Protein AF-A0A1G7K825-F1 (afdb_monomer_lite)

Secondary structure (DSSP, 8-state):
---HHHHHHHHHHHHHHHHHHHHHHHSPSSHHHHHHHHHHHHHHHHS------------

Organism: NCBI:txid1419277

Structure (mmCIF, N/CA/C/O backbone):
data_AF-A0A1G7K825-F1
#
_entry.id   AF-A0A1G7K825-F1
#
loop_
_atom_site.group_PDB
_atom_site.id
_atom_site.type_symbol
_atom_site.label_atom_id
_atom_site.label_alt_id
_atom_site.label_comp_id
_atom_site.label_asym_id
_atom_site.label_entity_id
_atom_site.label_seq_id
_atom_site.pdbx_PDB_ins_code
_atom_site.Cartn_x
_atom_site.Cartn_y
_atom_site.Cartn_z
_atom_site.occupancy
_atom_site.B_iso_or_equiv
_atom_site.auth_seq_id
_atom_site.auth_comp_id
_atom_site.auth_asym_id
_atom_site.auth_atom_id
_atom_site.pdbx_PDB_model_num
ATOM 1 N N . MET A 1 1 ? 17.301 -12.214 -20.099 1.00 47.16 1 MET A N 1
ATOM 2 C CA . MET A 1 1 ? 17.919 -12.025 -18.773 1.00 47.16 1 MET A CA 1
ATOM 3 C C . MET A 1 1 ? 17.040 -11.022 -18.065 1.00 47.16 1 MET A C 1
ATOM 5 O O . MET A 1 1 ? 16.883 -9.942 -18.610 1.00 47.16 1 MET A O 1
ATOM 9 N N . VAL A 1 2 ? 16.374 -11.401 -16.973 1.00 53.47 2 VAL A N 1
ATOM 10 C CA . VAL A 1 2 ? 15.800 -10.390 -16.076 1.00 53.47 2 VAL A CA 1
ATOM 11 C C . VAL A 1 2 ? 17.006 -9.763 -15.394 1.00 53.47 2 VAL A C 1
ATOM 13 O O . VAL A 1 2 ? 17.851 -10.493 -14.870 1.00 53.47 2 VAL A O 1
ATOM 16 N N . ASP A 1 3 ? 17.176 -8.454 -15.535 1.00 65.06 3 ASP A N 1
ATOM 17 C CA . ASP A 1 3 ? 18.310 -7.771 -14.934 1.00 65.06 3 ASP A CA 1
ATOM 18 C C . ASP A 1 3 ? 18.259 -7.979 -13.415 1.00 65.06 3 ASP A C 1
ATOM 20 O O . ASP A 1 3 ? 17.204 -7.914 -12.785 1.00 65.06 3 ASP A O 1
ATOM 24 N N . ARG A 1 4 ? 19.408 -8.247 -12.793 1.00 68.31 4 ARG A N 1
ATOM 25 C CA . ARG A 1 4 ? 19.505 -8.422 -11.333 1.00 68.31 4 ARG A CA 1
ATOM 26 C C . ARG A 1 4 ? 18.901 -7.229 -10.575 1.00 68.31 4 ARG A C 1
ATOM 28 O O . ARG A 1 4 ? 18.334 -7.384 -9.499 1.00 68.31 4 ARG A O 1
ATOM 35 N N . GLU A 1 5 ? 18.970 -6.047 -11.178 1.00 69.19 5 GLU A N 1
ATOM 36 C CA . GLU A 1 5 ? 18.351 -4.818 -10.684 1.00 69.19 5 GLU A CA 1
ATOM 37 C C . GLU A 1 5 ? 16.813 -4.886 -10.679 1.00 69.19 5 GLU A C 1
ATOM 39 O O . GLU A 1 5 ? 16.182 -4.351 -9.768 1.00 69.19 5 GLU A O 1
ATOM 44 N N . THR A 1 6 ? 16.193 -5.575 -11.646 1.00 73.56 6 THR A N 1
ATOM 45 C CA . THR A 1 6 ? 14.736 -5.776 -11.687 1.00 73.56 6 THR A CA 1
ATOM 46 C C . THR A 1 6 ? 14.271 -6.763 -10.616 1.00 73.56 6 THR A C 1
ATOM 48 O O . THR A 1 6 ? 13.230 -6.533 -10.004 1.00 73.56 6 THR A O 1
ATOM 51 N N . GLU A 1 7 ? 15.046 -7.812 -10.325 1.00 76.38 7 GLU A N 1
ATOM 52 C CA . GLU A 1 7 ? 14.758 -8.744 -9.219 1.00 76.38 7 GLU A CA 1
ATOM 53 C C . GLU A 1 7 ? 14.921 -8.087 -7.838 1.00 76.38 7 GLU A C 1
ATOM 55 O O . GLU A 1 7 ? 14.082 -8.274 -6.950 1.00 76.38 7 GLU A O 1
ATOM 60 N N . GLU A 1 8 ? 15.968 -7.279 -7.648 1.00 83.31 8 GLU A N 1
ATOM 61 C CA . GLU A 1 8 ? 16.173 -6.523 -6.407 1.00 83.31 8 GLU A CA 1
ATOM 62 C C . GLU A 1 8 ? 15.072 -5.475 -6.194 1.00 83.31 8 GLU A C 1
ATOM 64 O O . GLU A 1 8 ? 14.585 -5.302 -5.074 1.00 83.31 8 GLU A O 1
ATOM 69 N N . LEU A 1 9 ? 14.638 -4.796 -7.260 1.00 83.44 9 LEU A N 1
ATOM 70 C CA . LEU A 1 9 ? 13.525 -3.852 -7.199 1.00 83.44 9 LEU A CA 1
ATOM 71 C C . LEU A 1 9 ? 12.202 -4.562 -6.886 1.00 83.44 9 LEU A C 1
ATOM 73 O O . LEU A 1 9 ? 11.468 -4.114 -6.006 1.00 83.44 9 LEU A O 1
ATOM 77 N N . ALA A 1 10 ? 11.921 -5.693 -7.537 1.00 85.81 10 ALA A N 1
ATOM 78 C CA . ALA A 1 10 ? 10.738 -6.505 -7.259 1.00 85.81 10 ALA A CA 1
ATOM 79 C C . ALA A 1 10 ? 10.715 -7.006 -5.806 1.00 85.81 10 ALA A C 1
ATOM 81 O O . ALA A 1 10 ? 9.672 -6.961 -5.152 1.00 85.81 10 ALA A O 1
ATOM 82 N N . SER A 1 11 ? 11.870 -7.410 -5.270 1.00 87.06 11 SER A N 1
ATOM 83 C CA . SER A 1 11 ? 12.009 -7.840 -3.874 1.00 87.06 11 SER A CA 1
ATOM 84 C C . SER A 1 11 ? 11.693 -6.708 -2.894 1.00 87.06 11 SER A C 1
ATOM 86 O O . SER A 1 11 ? 10.882 -6.899 -1.987 1.00 87.06 11 SER A O 1
ATOM 88 N N . LYS A 1 12 ? 12.241 -5.508 -3.129 1.00 89.62 12 LYS A N 1
ATOM 89 C CA . LYS A 1 12 ? 11.966 -4.314 -2.310 1.00 89.62 12 LYS A CA 1
ATOM 90 C C . LYS A 1 12 ? 10.492 -3.912 -2.364 1.00 89.62 12 LYS A C 1
ATOM 92 O O . LYS A 1 12 ? 9.889 -3.610 -1.338 1.00 89.62 12 LYS A O 1
ATOM 97 N N . ILE A 1 13 ? 9.882 -3.950 -3.549 1.00 89.06 13 ILE A N 1
ATOM 98 C CA . ILE A 1 13 ? 8.452 -3.662 -3.725 1.00 89.06 13 ILE A CA 1
ATOM 99 C C . ILE A 1 13 ? 7.596 -4.696 -2.974 1.00 89.06 13 ILE A C 1
ATOM 101 O O . ILE A 1 13 ? 6.625 -4.327 -2.309 1.00 89.06 13 ILE A O 1
ATOM 105 N N . ALA A 1 14 ? 7.976 -5.976 -3.010 1.00 89.69 14 ALA A N 1
ATOM 106 C CA . ALA A 1 14 ? 7.300 -7.032 -2.260 1.00 89.69 14 ALA A CA 1
ATOM 107 C C . ALA A 1 14 ? 7.420 -6.849 -0.739 1.00 89.69 14 ALA A C 1
ATOM 109 O O . ALA A 1 14 ? 6.467 -7.132 -0.010 1.00 89.69 14 ALA A O 1
ATOM 110 N N . GLU A 1 15 ? 8.565 -6.374 -0.246 1.00 92.06 15 GLU A N 1
ATOM 111 C CA . GLU A 1 15 ? 8.750 -6.003 1.161 1.00 92.06 15 GLU A CA 1
ATOM 112 C C . GLU A 1 15 ? 7.824 -4.852 1.561 1.00 92.06 15 GLU A C 1
ATOM 114 O O . GLU A 1 15 ? 7.065 -4.996 2.521 1.00 92.06 15 GLU A O 1
ATOM 119 N N . CYS A 1 16 ? 7.780 -3.773 0.772 1.00 91.00 16 CYS A N 1
ATOM 120 C CA . CYS A 1 16 ? 6.874 -2.649 1.017 1.00 91.00 16 CYS A CA 1
ATOM 121 C C . CYS A 1 16 ? 5.396 -3.072 1.030 1.00 91.00 16 CYS A C 1
ATOM 123 O O . CYS A 1 16 ? 4.626 -2.611 1.875 1.00 91.00 16 CYS A O 1
ATOM 125 N N . ALA A 1 17 ? 4.990 -3.977 0.132 1.00 91.50 17 ALA A N 1
ATOM 126 C CA . ALA A 1 17 ? 3.633 -4.518 0.123 1.00 91.50 17 ALA A CA 1
ATOM 127 C C . ALA A 1 17 ? 3.307 -5.267 1.425 1.00 91.50 17 ALA A C 1
ATOM 129 O O . ALA A 1 17 ? 2.260 -5.034 2.033 1.00 91.50 17 ALA A O 1
ATOM 130 N N . ARG A 1 18 ? 4.216 -6.139 1.888 1.00 91.25 18 ARG A N 1
ATOM 131 C CA . ARG A 1 18 ? 4.039 -6.898 3.137 1.00 91.25 18 ARG A CA 1
ATOM 132 C C . ARG A 1 18 ? 3.943 -5.983 4.352 1.00 91.25 18 ARG A C 1
ATOM 134 O O . ARG A 1 18 ? 3.059 -6.187 5.181 1.00 91.25 18 ARG A O 1
ATOM 141 N N . GLU A 1 19 ? 4.807 -4.977 4.445 1.00 93.88 19 GLU A N 1
ATOM 142 C CA . GLU A 1 19 ? 4.777 -4.005 5.540 1.00 93.88 19 GLU A CA 1
ATOM 143 C C . GLU A 1 19 ? 3.473 -3.205 5.559 1.00 93.88 19 GLU A C 1
ATOM 145 O O . GLU A 1 19 ? 2.851 -3.077 6.614 1.00 93.88 19 GLU A O 1
ATOM 150 N N . ALA A 1 20 ? 3.004 -2.737 4.399 1.00 91.88 20 ALA A N 1
ATOM 151 C CA . ALA A 1 20 ? 1.733 -2.027 4.294 1.00 91.88 20 ALA A CA 1
ATOM 152 C C . ALA A 1 20 ? 0.548 -2.904 4.741 1.00 91.88 20 ALA A C 1
ATOM 154 O O . ALA A 1 20 ? -0.311 -2.440 5.495 1.00 91.88 20 ALA A O 1
ATOM 155 N N . ARG A 1 21 ? 0.524 -4.194 4.365 1.00 91.44 21 ARG A N 1
ATOM 156 C CA . ARG A 1 21 ? -0.494 -5.138 4.865 1.00 91.44 21 ARG A CA 1
ATOM 157 C C . ARG A 1 21 ? -0.371 -5.387 6.364 1.00 91.44 21 ARG A C 1
ATOM 159 O O . ARG A 1 21 ? -1.389 -5.489 7.042 1.00 91.44 21 ARG A O 1
ATOM 166 N N . HIS A 1 22 ? 0.850 -5.491 6.883 1.00 94.31 22 HIS A N 1
ATOM 167 C CA . HIS A 1 22 ? 1.076 -5.691 8.310 1.00 94.31 22 HIS A CA 1
ATOM 168 C C . HIS A 1 22 ? 0.560 -4.499 9.122 1.00 94.31 22 HIS A C 1
ATOM 170 O O . HIS A 1 22 ? -0.182 -4.688 10.081 1.00 94.31 22 HIS A O 1
ATOM 176 N N . GLN A 1 23 ? 0.859 -3.273 8.688 1.00 92.50 23 GLN A N 1
ATOM 177 C CA . GLN A 1 23 ? 0.329 -2.060 9.310 1.00 92.50 23 GLN A CA 1
ATOM 178 C C . GLN A 1 23 ? -1.199 -1.996 9.221 1.00 92.50 23 GLN A C 1
ATOM 180 O O . GLN A 1 23 ? -1.851 -1.673 10.210 1.00 92.50 23 GLN A O 1
ATOM 185 N N . ALA A 1 24 ? -1.787 -2.365 8.078 1.00 93.38 24 ALA A N 1
ATOM 186 C CA . ALA A 1 24 ? -3.238 -2.447 7.942 1.00 93.38 24 ALA A CA 1
ATOM 187 C C . ALA A 1 24 ? -3.860 -3.461 8.920 1.00 93.38 24 ALA A C 1
ATOM 189 O O . ALA A 1 24 ? -4.905 -3.187 9.502 1.00 93.38 24 ALA A O 1
ATOM 190 N N . ALA A 1 25 ? -3.216 -4.610 9.141 1.00 93.88 25 ALA A N 1
ATOM 191 C CA . ALA A 1 25 ? -3.706 -5.643 10.054 1.00 93.88 25 ALA A CA 1
ATOM 192 C C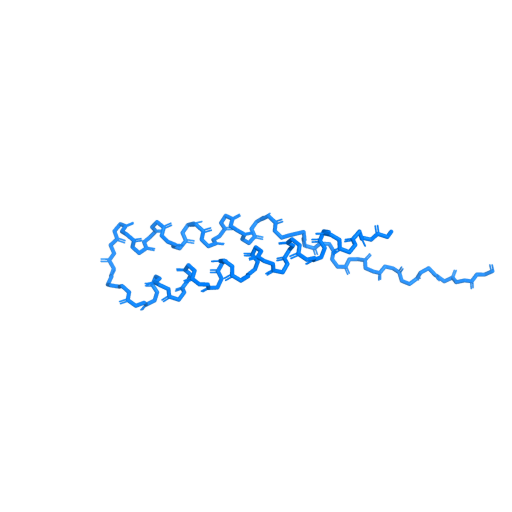 . ALA A 1 25 ? -3.689 -5.215 11.534 1.00 93.88 25 ALA A C 1
ATOM 194 O O . ALA A 1 25 ? -4.453 -5.753 12.331 1.00 93.88 25 ALA A O 1
ATOM 195 N N . LEU A 1 26 ? -2.836 -4.252 11.900 1.00 95.31 26 LEU A N 1
ATOM 196 C CA . LEU A 1 26 ? -2.771 -3.685 13.252 1.00 95.31 26 LEU A CA 1
ATOM 197 C C . LEU A 1 26 ? -3.810 -2.580 13.491 1.00 95.31 26 LEU A C 1
ATOM 199 O O . LEU A 1 26 ? -3.999 -2.156 14.632 1.00 95.31 26 LEU A O 1
ATOM 203 N N . LEU A 1 27 ? -4.466 -2.092 12.436 1.00 91.44 27 LEU A N 1
ATOM 204 C CA . LEU A 1 27 ? -5.431 -1.004 12.518 1.00 91.44 27 LEU A CA 1
ATOM 205 C C . LEU A 1 27 ? -6.875 -1.527 12.517 1.00 91.44 27 LEU A C 1
ATOM 207 O O . LEU A 1 27 ? -7.192 -2.500 11.827 1.00 91.44 27 LEU A O 1
ATOM 211 N N . PRO A 1 28 ? -7.781 -0.860 13.254 1.00 92.19 28 PRO A N 1
ATOM 212 C CA . PRO A 1 28 ? -9.205 -1.145 13.166 1.00 92.19 28 PRO A CA 1
ATOM 213 C C . PRO A 1 28 ? -9.754 -0.790 11.779 1.00 92.19 28 PRO A C 1
ATOM 215 O O . PRO A 1 28 ? -9.124 -0.076 10.994 1.00 92.19 28 PRO A O 1
ATOM 218 N N . GLU A 1 29 ? -10.956 -1.282 11.484 1.00 92.06 29 GLU A N 1
ATOM 219 C CA . GLU A 1 29 ? -11.641 -0.972 10.231 1.00 92.06 29 GLU A CA 1
ATOM 220 C C . GLU A 1 29 ? -11.820 0.536 10.054 1.00 92.06 29 GLU A C 1
ATOM 222 O O . GLU A 1 29 ? -12.249 1.233 10.975 1.00 92.06 29 GLU A O 1
ATOM 227 N N . GLY A 1 30 ? -11.485 1.047 8.869 1.00 94.44 30 GLY A N 1
ATOM 228 C CA . GLY A 1 30 ? -11.603 2.465 8.578 1.00 94.44 30 GLY A CA 1
ATOM 229 C C . GLY A 1 30 ? -10.732 2.919 7.409 1.00 94.44 30 GLY A C 1
ATOM 230 O O . GLY A 1 30 ? -9.911 2.158 6.893 1.00 94.44 30 GLY A O 1
ATOM 231 N N . PRO A 1 31 ? -10.847 4.203 7.033 1.00 94.12 31 PRO A N 1
ATOM 232 C CA . PRO A 1 31 ? -10.240 4.736 5.814 1.00 94.12 31 PRO A CA 1
ATOM 233 C C . PRO A 1 31 ? -8.711 4.622 5.792 1.00 94.12 31 PRO A C 1
ATOM 235 O O . PRO A 1 31 ? -8.118 4.474 4.729 1.00 94.12 31 PRO A O 1
ATOM 238 N N . VAL A 1 32 ? -8.057 4.660 6.959 1.00 92.50 32 VAL A N 1
ATOM 239 C CA . VAL A 1 32 ? -6.596 4.513 7.066 1.00 92.50 32 VAL A CA 1
ATOM 240 C C . VAL A 1 32 ? -6.161 3.079 6.761 1.00 92.50 32 VAL A C 1
ATOM 242 O O . VAL A 1 32 ? -5.204 2.872 6.015 1.00 92.50 32 VAL A O 1
ATOM 245 N N . ARG A 1 33 ? -6.884 2.088 7.298 1.00 93.88 33 ARG A N 1
ATOM 246 C CA . ARG A 1 33 ? -6.643 0.673 7.006 1.00 93.88 33 ARG A CA 1
ATOM 247 C C . ARG A 1 33 ? -6.857 0.394 5.523 1.00 93.88 33 ARG A C 1
ATOM 249 O O . ARG A 1 33 ? -6.008 -0.229 4.891 1.00 93.88 33 ARG A O 1
ATOM 256 N N . ASP A 1 34 ? -7.952 0.901 4.969 1.00 94.50 34 ASP A N 1
ATOM 257 C CA . ASP A 1 34 ? -8.305 0.679 3.569 1.00 94.50 34 ASP A CA 1
ATOM 258 C C . ASP A 1 34 ? -7.269 1.316 2.629 1.00 94.50 34 ASP A C 1
ATOM 260 O O . ASP A 1 34 ? -6.834 0.683 1.669 1.00 94.50 34 ASP A O 1
ATOM 264 N N . ALA A 1 35 ? -6.767 2.513 2.956 1.00 94.56 35 ALA A N 1
ATOM 265 C CA . ALA A 1 35 ? -5.689 3.156 2.205 1.00 94.56 35 ALA A CA 1
ATOM 266 C C . ALA A 1 35 ? -4.373 2.352 2.225 1.00 94.56 35 ALA A C 1
ATOM 268 O O . ALA A 1 35 ? -3.668 2.302 1.215 1.00 94.56 35 ALA A O 1
ATOM 269 N N . LEU A 1 36 ? -4.030 1.711 3.349 1.00 92.31 36 LEU A N 1
ATOM 270 C CA . LEU A 1 36 ? -2.848 0.844 3.447 1.00 92.31 36 LEU A CA 1
ATOM 271 C C . LEU A 1 36 ? -3.017 -0.454 2.649 1.00 92.31 36 LEU A C 1
ATOM 273 O O . LEU A 1 36 ? -2.074 -0.889 1.987 1.00 92.31 36 LEU A O 1
ATOM 277 N N . ILE A 1 37 ? -4.217 -1.039 2.657 1.00 93.38 37 ILE A N 1
ATOM 278 C CA . ILE A 1 37 ? -4.546 -2.214 1.839 1.00 93.38 37 ILE A CA 1
ATOM 279 C C . ILE A 1 37 ? -4.440 -1.875 0.349 1.00 93.38 37 ILE A C 1
ATOM 281 O O . ILE A 1 37 ? -3.818 -2.623 -0.405 1.00 93.38 37 ILE A O 1
ATOM 285 N N . GLU A 1 38 ? -4.996 -0.743 -0.083 1.00 94.81 38 GLU A N 1
ATOM 286 C CA . GLU A 1 38 ? -4.896 -0.300 -1.477 1.00 94.81 38 GLU A CA 1
ATOM 287 C C . GLU A 1 38 ? -3.444 -0.024 -1.886 1.00 94.81 38 GLU A C 1
ATOM 289 O O . GLU A 1 38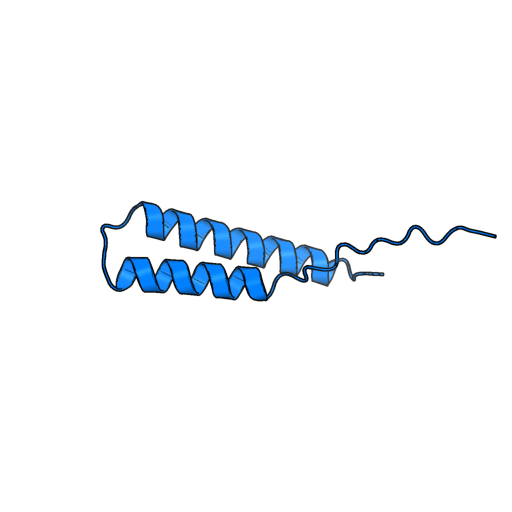 ? -3.014 -0.453 -2.957 1.00 94.81 38 GLU A O 1
ATOM 294 N N . LYS A 1 39 ? -2.638 0.591 -1.011 1.00 92.88 39 LYS A N 1
ATOM 295 C CA . LYS A 1 39 ? -1.194 0.759 -1.247 1.00 92.88 39 LYS A CA 1
ATOM 296 C C . LYS A 1 39 ? -0.466 -0.575 -1.409 1.00 92.88 39 LYS A C 1
ATOM 298 O O . LYS A 1 39 ? 0.346 -0.705 -2.320 1.00 92.88 39 LYS A O 1
ATOM 303 N N . ALA A 1 40 ? -0.758 -1.570 -0.572 1.00 92.00 40 ALA A N 1
ATOM 304 C CA . ALA A 1 40 ? -0.157 -2.896 -0.703 1.00 92.00 40 ALA A CA 1
ATOM 305 C C . ALA A 1 40 ? -0.468 -3.536 -2.066 1.00 92.00 40 ALA A C 1
ATOM 307 O O . ALA A 1 40 ? 0.441 -4.012 -2.745 1.00 92.00 40 ALA A O 1
ATOM 308 N N . LYS A 1 41 ? -1.726 -3.455 -2.519 1.00 91.75 41 LYS A N 1
ATOM 309 C CA . LYS A 1 41 ? -2.134 -3.939 -3.848 1.00 91.75 41 LYS A CA 1
ATOM 310 C C . LYS A 1 41 ? -1.412 -3.207 -4.981 1.00 91.75 41 LYS A C 1
ATOM 312 O O . LYS A 1 41 ? -1.018 -3.835 -5.959 1.00 91.75 41 LYS A O 1
ATOM 317 N N . GLN A 1 42 ? -1.216 -1.893 -4.857 1.00 92.19 42 GLN A N 1
ATOM 318 C CA . GLN A 1 42 ? -0.466 -1.103 -5.842 1.00 92.19 42 GLN A CA 1
ATOM 319 C C . GLN A 1 42 ? 1.003 -1.523 -5.928 1.00 92.19 42 GLN A C 1
ATOM 321 O O . GLN A 1 42 ? 1.568 -1.535 -7.020 1.00 92.19 42 GLN A O 1
ATOM 326 N N . TYR A 1 43 ? 1.632 -1.860 -4.801 1.00 88.88 43 TYR A N 1
ATOM 327 C CA . TYR A 1 43 ? 2.980 -2.424 -4.806 1.00 88.88 43 TYR A CA 1
ATOM 328 C C . TYR A 1 43 ? 2.994 -3.800 -5.477 1.00 88.88 43 TYR A C 1
ATOM 330 O O . TYR A 1 43 ? 3.806 -4.043 -6.360 1.00 88.88 43 TYR A O 1
ATOM 338 N N . GLU A 1 44 ? 2.046 -4.675 -5.153 1.00 87.44 44 GLU A N 1
ATOM 339 C CA . GLU A 1 44 ? 1.953 -6.008 -5.764 1.00 87.44 44 GLU A CA 1
ATOM 340 C C . GLU A 1 44 ? 1.726 -5.974 -7.274 1.00 87.44 44 GLU A C 1
ATOM 342 O O . GLU A 1 44 ? 2.313 -6.775 -7.993 1.00 87.44 44 GLU A O 1
ATOM 347 N N . ALA A 1 45 ? 0.945 -5.014 -7.770 1.00 88.12 45 ALA A N 1
ATOM 348 C CA . ALA A 1 45 ? 0.722 -4.824 -9.201 1.00 88.12 45 ALA A CA 1
ATOM 349 C C . ALA A 1 45 ? 1.986 -4.388 -9.967 1.00 88.12 45 ALA A C 1
ATOM 351 O O . ALA A 1 45 ? 2.041 -4.534 -11.186 1.00 88.12 45 ALA A O 1
ATOM 352 N N . GLN A 1 46 ? 2.990 -3.844 -9.271 1.00 84.06 46 GLN A N 1
ATOM 353 C CA . GLN A 1 46 ? 4.279 -3.460 -9.856 1.00 84.06 46 GLN A CA 1
ATOM 354 C C . GLN A 1 46 ? 5.288 -4.613 -9.874 1.00 84.06 46 GLN A C 1
ATOM 356 O O . GLN A 1 46 ? 6.326 -4.489 -10.522 1.00 84.06 46 GLN A O 1
ATOM 361 N N . ILE A 1 47 ? 5.009 -5.722 -9.181 1.00 80.69 47 ILE A N 1
ATOM 362 C CA . ILE A 1 47 ? 5.850 -6.917 -9.221 1.00 80.69 47 ILE A CA 1
ATOM 363 C C . ILE A 1 47 ? 5.533 -7.643 -10.532 1.00 80.69 47 ILE A C 1
ATOM 365 O O . ILE A 1 47 ? 4.393 -8.077 -10.721 1.00 80.69 47 ILE A O 1
ATOM 369 N N . PRO A 1 48 ? 6.502 -7.792 -11.451 1.00 74.25 48 PRO A N 1
ATOM 370 C CA . PRO A 1 48 ? 6.273 -8.534 -12.680 1.00 74.25 48 PRO A CA 1
ATOM 371 C C . PRO A 1 48 ? 5.828 -9.961 -12.338 1.00 74.25 48 PRO A C 1
ATOM 373 O O . PRO A 1 48 ? 6.547 -10.694 -11.664 1.00 74.25 48 PRO A O 1
ATOM 376 N N . ALA A 1 49 ? 4.649 -10.3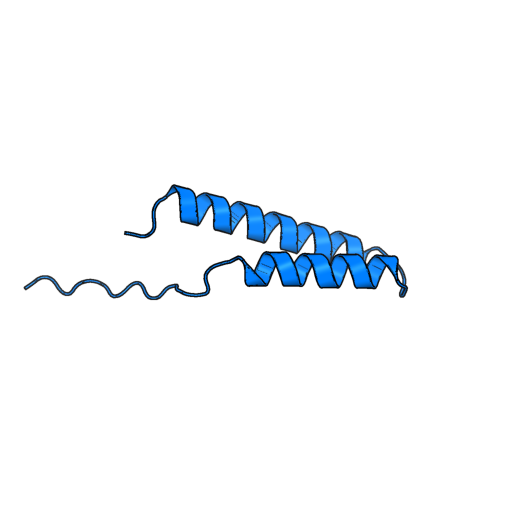70 -12.812 1.00 65.62 49 ALA A N 1
ATOM 377 C CA . ALA A 1 49 ? 4.140 -11.736 -12.634 1.00 65.62 49 ALA A CA 1
ATOM 378 C C . ALA A 1 49 ? 4.945 -12.780 -13.434 1.00 65.62 49 ALA A C 1
ATOM 380 O O . ALA A 1 49 ? 4.729 -13.985 -13.305 1.00 65.62 49 ALA A O 1
ATOM 381 N N . ASP A 1 50 ? 5.864 -12.316 -14.279 1.00 54.62 50 ASP A N 1
ATOM 382 C CA . ASP A 1 50 ? 6.508 -13.109 -15.308 1.00 54.62 50 ASP A CA 1
ATOM 383 C C . ASP A 1 50 ? 7.735 -13.853 -14.759 1.00 54.62 50 ASP A C 1
ATOM 385 O O . ASP A 1 50 ? 8.889 -13.533 -15.028 1.00 54.62 50 ASP A O 1
ATOM 389 N N . SER A 1 51 ? 7.461 -14.894 -13.972 1.00 52.97 51 SER A N 1
A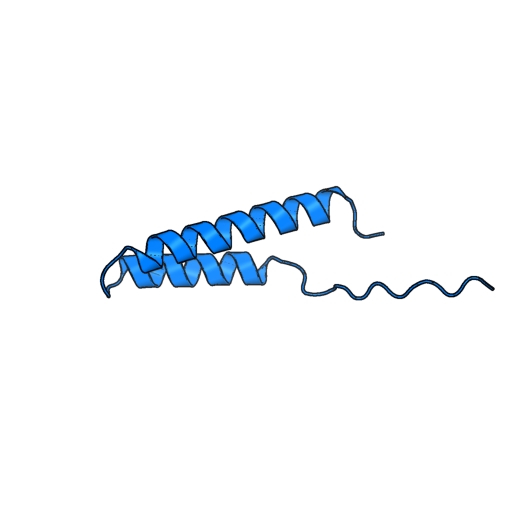TOM 390 C CA . SER A 1 51 ? 8.390 -16.005 -13.734 1.00 52.97 51 SER A CA 1
ATOM 391 C C . SER A 1 51 ? 8.376 -17.006 -14.897 1.00 52.97 51 SER A C 1
ATOM 393 O O . SER A 1 51 ? 8.504 -18.212 -14.678 1.00 52.97 51 SER A O 1
ATOM 395 N N . THR A 1 52 ? 8.238 -16.555 -16.148 1.00 51.03 52 THR A N 1
ATOM 396 C CA . THR A 1 52 ? 8.446 -17.435 -17.304 1.00 51.03 52 THR A CA 1
ATOM 397 C C . THR A 1 52 ? 9.945 -17.556 -17.582 1.00 51.03 52 THR A C 1
ATOM 399 O O . THR A 1 52 ? 10.479 -17.097 -18.588 1.00 51.03 52 THR A O 1
ATOM 402 N N . TYR A 1 53 ? 10.651 -18.208 -16.657 1.00 47.41 53 TYR A N 1
ATOM 403 C CA . TYR A 1 53 ? 11.919 -18.857 -16.950 1.00 47.41 53 TYR A CA 1
ATOM 404 C C . TYR A 1 53 ? 11.617 -20.020 -17.903 1.00 47.41 53 TYR A C 1
ATOM 406 O O . TYR A 1 53 ? 11.309 -21.130 -17.474 1.00 47.41 53 TYR A O 1
ATOM 414 N N . THR A 1 54 ? 11.667 -19.789 -19.215 1.00 49.03 54 THR A N 1
ATOM 415 C CA . THR A 1 54 ? 11.909 -20.895 -20.145 1.00 49.03 54 THR A CA 1
ATOM 416 C C . THR A 1 54 ? 13.381 -21.273 -20.001 1.00 49.03 54 THR A C 1
ATOM 418 O O . THR A 1 54 ? 14.225 -20.452 -20.382 1.00 49.03 54 THR A O 1
ATOM 421 N N . PRO A 1 55 ? 13.744 -22.467 -19.488 1.00 49.69 55 PRO A N 1
ATOM 422 C CA . PRO A 1 55 ? 15.089 -22.968 -19.706 1.00 49.69 55 PRO A CA 1
ATOM 423 C C . PRO A 1 55 ? 15.244 -23.078 -21.220 1.00 49.69 55 PRO A C 1
ATOM 425 O O . PRO A 1 55 ? 14.590 -23.900 -21.866 1.00 49.69 55 PRO A O 1
ATOM 428 N N . VAL A 1 56 ? 16.048 -22.188 -21.802 1.00 51.16 56 VAL A N 1
ATOM 429 C CA . VAL A 1 56 ? 16.493 -22.320 -23.186 1.00 51.16 56 VAL A CA 1
ATOM 430 C C . VAL A 1 56 ? 17.115 -23.703 -23.303 1.00 51.16 56 VAL A C 1
ATOM 432 O O . VAL A 1 56 ? 18.197 -23.968 -22.787 1.00 51.16 56 VAL A O 1
ATOM 435 N N . THR A 1 57 ? 16.361 -24.610 -23.917 1.00 52.38 57 THR A N 1
ATOM 436 C CA . THR A 1 57 ? 16.839 -25.922 -24.323 1.00 52.38 57 THR A CA 1
ATOM 437 C C . THR A 1 57 ? 17.978 -25.669 -25.294 1.00 52.38 57 THR A C 1
ATOM 439 O O . THR A 1 57 ? 17.772 -25.217 -26.419 1.00 52.38 57 THR A 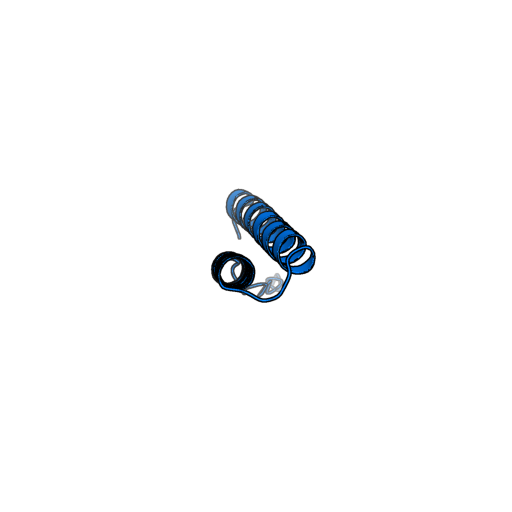O 1
ATOM 442 N N . GLN A 1 58 ? 19.186 -25.894 -24.796 1.00 48.19 58 GLN A N 1
ATOM 443 C CA . GLN A 1 58 ? 20.425 -25.847 -25.543 1.00 48.19 58 GLN A CA 1
ATOM 444 C C . GLN A 1 58 ? 20.372 -26.960 -26.602 1.00 48.19 58 GLN A C 1
ATOM 446 O O . GLN A 1 58 ? 20.138 -28.124 -26.268 1.00 48.19 58 GLN A O 1
ATOM 451 N N . ARG A 1 59 ? 20.532 -26.595 -27.874 1.00 49.50 59 ARG A N 1
ATOM 452 C CA . ARG A 1 59 ? 20.722 -27.518 -28.996 1.00 49.50 59 ARG A CA 1
ATOM 453 C C . ARG A 1 59 ? 21.989 -27.141 -29.739 1.00 49.50 59 ARG A C 1
ATOM 455 O O . ARG A 1 59 ? 22.229 -25.920 -29.864 1.00 49.50 59 ARG A O 1
#

Foldseek 3Di:
DCPPVLVVLLVVLQVQLVVLQVVLVVDDDDDSSVVSNVSSVV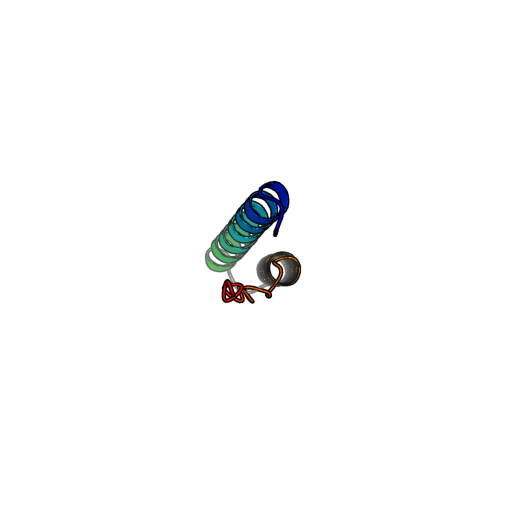SVVSRPPPPPPPPPPDD

Radius of gyration: 15.85 Å; chains: 1; bounding box: 32×32×42 Å

Sequence (59 aa):
MVDRETEELASKIAECAREARHQAALLPEGPVRDALIEKAKQYEAQIPADSTYTPVTQR

pLDDT: mean 80.3, std 16.74, range [47.16, 95.31]